Protein AF-T0RJB5-F1 (afdb_monomer)

Secondary structure (DSSP, 8-state):
-----SS-----HHHHHHHHTTTT-HHHHHHS-HHHHS-TTB-TTS-BTTGGG--HHHHS--BSS-GGGG--TTS------B---HHHHHHHHHHHHH-S----HHHHHHHHHHH--PPPPSS---HHHHHHHHHHHHHHHHHHHT--

Radius of gyration: 17.59 Å; Cα contacts (8 Å, |Δi|>4): 91; chains: 1; bounding box: 44×32×45 Å

pLDDT: mean 79.73, std 17.73, range [33.94, 95.56]

Sequence (148 aa):
MASIIIEGHDIDLKRLYIQSEAQNDDVKWFKTPYDIRRCVFLNNKNECSIYENRPAVCRTNMVMSDPSDCATMDGKQRPIRLINTDKANMAIMAGYTVARTGGTLPYLLWKTLHRFKGPRSPQGESAMGEVRHRLKQAQNTVSKIFSM

Structure (mmCIF, N/CA/C/O backbone):
data_AF-T0RJB5-F1
#
_entry.id   AF-T0RJB5-F1
#
loop_
_atom_site.group_PDB
_atom_site.id
_atom_site.type_symbol
_atom_site.label_atom_id
_atom_site.label_alt_id
_atom_site.label_comp_id
_atom_site.label_asym_id
_atom_site.label_entity_id
_atom_site.label_seq_id
_atom_site.pdbx_PDB_ins_code
_atom_site.Cartn_x
_atom_site.Cartn_y
_atom_site.Cartn_z
_atom_site.occupancy
_atom_site.B_iso_or_equiv
_atom_site.auth_seq_id
_atom_site.auth_comp_id
_atom_site.auth_asym_id
_atom_site.auth_atom_id
_atom_site.pdbx_PDB_model_num
ATOM 1 N N . MET A 1 1 ? -27.719 2.380 4.138 1.00 33.94 1 MET A N 1
ATOM 2 C CA . MET A 1 1 ? -27.321 1.005 3.773 1.00 33.94 1 MET A CA 1
ATOM 3 C C . MET A 1 1 ? -26.330 0.516 4.816 1.00 33.94 1 MET A C 1
ATOM 5 O O . MET A 1 1 ? -25.198 0.980 4.823 1.00 33.94 1 MET A O 1
ATOM 9 N N . ALA A 1 2 ? -26.783 -0.304 5.765 1.00 36.25 2 ALA A N 1
ATOM 10 C CA . ALA A 1 2 ? -25.913 -0.928 6.757 1.00 36.25 2 ALA A CA 1
ATOM 11 C C . ALA A 1 2 ? -25.394 -2.241 6.160 1.00 36.25 2 ALA A C 1
ATOM 13 O O . ALA A 1 2 ? -26.171 -3.170 5.971 1.00 36.25 2 ALA A O 1
ATOM 14 N N . SER A 1 3 ? -24.112 -2.297 5.799 1.00 51.12 3 SER A N 1
ATOM 15 C CA . SER A 1 3 ? -23.459 -3.559 5.455 1.00 51.12 3 SER A CA 1
ATOM 16 C C . SER A 1 3 ? -23.045 -4.249 6.751 1.00 51.12 3 SER A C 1
ATOM 18 O O . SER A 1 3 ? -22.267 -3.692 7.528 1.00 51.12 3 SER A O 1
ATOM 20 N N . ILE A 1 4 ? -23.583 -5.440 6.998 1.00 50.00 4 ILE A N 1
ATOM 21 C CA . ILE A 1 4 ? -23.127 -6.316 8.077 1.00 50.00 4 ILE A CA 1
ATOM 22 C C . ILE A 1 4 ? -21.757 -6.853 7.648 1.00 50.00 4 ILE A C 1
ATOM 24 O O . ILE A 1 4 ? -21.643 -7.487 6.602 1.00 50.00 4 ILE A O 1
ATOM 28 N N . ILE A 1 5 ? -20.711 -6.547 8.417 1.00 60.69 5 ILE A N 1
ATOM 29 C CA . ILE A 1 5 ? -19.393 -7.170 8.257 1.00 60.69 5 ILE A CA 1
ATOM 30 C C . ILE A 1 5 ? -19.467 -8.497 9.010 1.00 60.69 5 ILE A C 1
ATOM 32 O O . ILE A 1 5 ? -19.567 -8.493 10.233 1.00 60.69 5 ILE A O 1
ATOM 36 N N . ILE A 1 6 ? -19.496 -9.606 8.273 1.00 58.78 6 ILE A N 1
ATOM 37 C CA . ILE A 1 6 ? -19.656 -10.956 8.836 1.00 58.78 6 ILE A CA 1
ATOM 38 C C . ILE A 1 6 ? -18.287 -11.528 9.245 1.00 58.78 6 ILE A C 1
ATOM 40 O O . ILE A 1 6 ? -18.172 -12.137 10.302 1.00 58.78 6 ILE A O 1
ATOM 44 N N . GLU A 1 7 ? -17.235 -11.239 8.469 1.00 70.19 7 GLU A N 1
ATOM 45 C CA . GLU A 1 7 ? -15.850 -11.654 8.731 1.00 70.19 7 GLU A CA 1
ATOM 46 C C . GLU A 1 7 ? -14.897 -10.481 8.445 1.00 70.19 7 GLU A C 1
ATOM 48 O O . GLU A 1 7 ? -14.581 -10.163 7.298 1.00 70.19 7 GLU A O 1
ATOM 53 N N . GLY A 1 8 ? -14.497 -9.766 9.499 1.00 77.38 8 GLY A N 1
ATOM 54 C CA . GLY A 1 8 ? -13.534 -8.667 9.406 1.00 77.38 8 GLY A CA 1
ATOM 55 C C . GLY A 1 8 ? -12.087 -9.164 9.369 1.00 77.38 8 GLY A C 1
ATOM 56 O O . GLY A 1 8 ? -11.791 -10.274 9.799 1.00 77.38 8 GLY A O 1
ATOM 57 N N . HIS A 1 9 ? -11.171 -8.324 8.883 1.00 87.25 9 HIS A N 1
ATOM 58 C CA . HIS A 1 9 ? -9.734 -8.571 8.989 1.00 87.25 9 HIS A CA 1
ATOM 59 C C . HIS A 1 9 ? -9.110 -7.608 9.999 1.00 87.25 9 HIS A C 1
ATOM 61 O O . HIS A 1 9 ? -9.198 -6.389 9.820 1.00 87.25 9 HIS A O 1
ATOM 67 N N . ASP A 1 10 ? -8.469 -8.150 11.032 1.00 88.56 10 ASP A N 1
ATOM 68 C CA . ASP A 1 10 ? -7.826 -7.344 12.064 1.00 88.56 10 ASP A CA 1
ATOM 69 C C . ASP A 1 10 ? -6.596 -6.619 11.523 1.00 88.56 10 ASP A C 1
ATOM 71 O O . ASP A 1 10 ? -5.737 -7.191 10.851 1.00 88.56 10 ASP A O 1
ATOM 75 N N . ILE A 1 11 ? -6.498 -5.332 11.851 1.00 91.44 11 ILE A N 1
ATOM 76 C CA . ILE A 1 11 ? -5.358 -4.489 11.501 1.00 91.44 11 ILE A CA 1
ATOM 77 C C . ILE A 1 11 ? -4.921 -3.653 12.697 1.00 91.44 11 ILE A C 1
ATOM 79 O O . ILE A 1 11 ? -5.724 -3.258 13.543 1.00 91.44 11 ILE A O 1
ATOM 83 N N . ASP A 1 12 ? -3.638 -3.305 12.726 1.00 93.56 12 ASP A N 1
ATOM 84 C CA . ASP A 1 12 ? -3.113 -2.346 13.695 1.00 93.56 12 ASP A CA 1
ATOM 85 C C . ASP A 1 12 ? -3.581 -0.923 13.344 1.00 93.56 12 ASP A C 1
ATOM 87 O O . ASP A 1 12 ? -3.008 -0.243 12.485 1.00 93.56 12 ASP A O 1
ATOM 91 N N . LEU A 1 13 ? -4.635 -0.468 14.028 1.00 91.44 13 LEU A N 1
ATOM 92 C CA . LEU A 1 13 ? -5.220 0.862 13.848 1.00 91.44 13 LEU A CA 1
ATOM 93 C C . LEU A 1 13 ? -4.287 1.999 14.280 1.00 91.44 13 LEU A C 1
ATOM 95 O O . LEU A 1 13 ? -4.368 3.091 13.717 1.00 91.44 13 LEU A O 1
ATOM 99 N N . LYS A 1 14 ? -3.395 1.771 15.253 1.00 93.06 14 LYS A N 1
ATOM 100 C CA . LYS A 1 14 ? -2.430 2.789 15.688 1.00 93.06 14 LYS A CA 1
ATOM 101 C C . LYS A 1 14 ? -1.380 2.997 14.603 1.00 93.06 14 LYS A C 1
ATOM 103 O O . LYS A 1 14 ? -1.080 4.136 14.249 1.00 93.06 14 LYS A O 1
ATOM 108 N N . ARG A 1 15 ? -0.867 1.905 14.037 1.00 95.06 15 ARG A N 1
ATOM 109 C CA . ARG A 1 15 ? 0.046 1.952 12.894 1.00 95.06 15 ARG A CA 1
ATOM 110 C C . ARG A 1 15 ? -0.629 2.568 11.670 1.00 95.06 15 ARG A C 1
ATOM 112 O O . ARG A 1 15 ? -0.038 3.445 11.047 1.00 95.06 15 ARG A O 1
ATOM 119 N N . LEU A 1 16 ? -1.874 2.185 11.369 1.00 95.50 16 LEU A N 1
ATOM 120 C CA . LEU A 1 16 ? -2.645 2.782 10.274 1.00 95.50 16 LEU A CA 1
ATOM 121 C C . LEU A 1 16 ? -2.785 4.300 10.431 1.00 95.50 16 LEU A C 1
ATOM 123 O O . LEU A 1 16 ? -2.616 5.029 9.457 1.00 95.50 16 LEU A O 1
ATOM 127 N N . TYR A 1 17 ? -3.071 4.777 11.645 1.00 94.38 17 TYR A N 1
ATOM 128 C CA . TYR A 1 17 ? -3.158 6.207 11.922 1.00 94.38 17 TYR A CA 1
ATOM 129 C C . TYR A 1 17 ? -1.849 6.923 11.577 1.00 94.38 17 TYR A C 1
ATOM 131 O O . TYR A 1 17 ? -1.860 7.854 10.776 1.00 94.38 17 TYR A O 1
ATOM 139 N N . ILE A 1 18 ? -0.719 6.439 12.100 1.00 94.56 18 ILE A N 1
ATOM 140 C CA . ILE A 1 18 ? 0.599 7.038 11.839 1.00 94.56 18 ILE A CA 1
ATOM 141 C C . ILE A 1 18 ? 0.903 7.047 10.335 1.00 94.56 18 ILE A C 1
ATOM 143 O O . ILE A 1 18 ? 1.329 8.064 9.794 1.00 94.56 18 ILE A O 1
ATOM 147 N N . GLN A 1 19 ? 0.621 5.943 9.641 1.00 95.56 19 GLN A N 1
ATOM 148 C CA . GLN A 1 19 ? 0.780 5.848 8.190 1.00 95.56 19 GLN A CA 1
ATOM 149 C C . GLN A 1 19 ? -0.094 6.855 7.430 1.00 95.56 19 GLN A C 1
ATOM 151 O O . GLN A 1 19 ? 0.341 7.418 6.429 1.00 95.56 19 GLN A O 1
ATOM 156 N N . SER A 1 20 ? -1.324 7.095 7.891 1.00 95.00 20 SER A N 1
ATOM 157 C CA . SER A 1 20 ? -2.262 8.016 7.239 1.00 95.00 20 SER A CA 1
ATOM 158 C C . SER A 1 20 ? -1.806 9.478 7.287 1.00 95.00 20 SER A C 1
ATOM 160 O O . SER A 1 20 ? -2.112 10.241 6.369 1.00 95.00 20 SER A O 1
ATOM 162 N N . GLU A 1 21 ? -1.017 9.855 8.299 1.00 94.75 21 GLU A N 1
ATOM 163 C CA . GLU A 1 21 ? -0.489 11.213 8.462 1.00 94.75 21 GLU A CA 1
ATOM 164 C C . GLU A 1 21 ? 0.516 11.589 7.366 1.00 94.75 21 GLU A C 1
ATOM 166 O O . GLU A 1 21 ? 0.717 12.777 7.104 1.00 94.75 21 GLU A O 1
ATOM 171 N N . ALA A 1 22 ? 1.141 10.607 6.706 1.00 93.31 22 ALA A N 1
ATOM 172 C CA . ALA A 1 22 ? 2.003 10.852 5.550 1.00 93.31 22 ALA A CA 1
ATOM 173 C C . ALA A 1 22 ? 1.220 11.339 4.317 1.00 93.31 22 ALA A C 1
ATOM 175 O O . ALA A 1 22 ? 1.796 11.973 3.441 1.00 93.31 22 ALA A O 1
ATOM 176 N N . GLN A 1 23 ? -0.096 11.098 4.256 1.00 90.94 23 GLN A N 1
ATOM 177 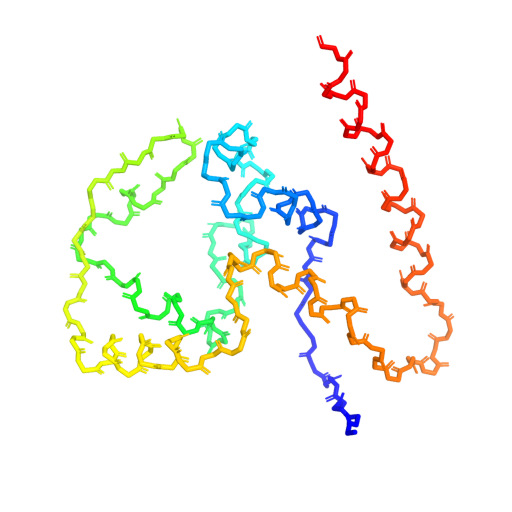C CA . GLN A 1 23 ? -0.948 11.452 3.117 1.00 90.94 23 GLN A CA 1
ATOM 178 C C . GLN A 1 23 ? -0.335 10.994 1.780 1.00 90.94 23 GLN A C 1
ATOM 180 O O . GLN A 1 23 ? -0.123 9.796 1.602 1.00 90.94 23 GLN A O 1
ATOM 185 N N . ASN A 1 24 ? -0.070 11.920 0.853 1.00 89.19 24 ASN A N 1
ATOM 186 C CA . ASN A 1 24 ? 0.543 11.661 -0.453 1.00 89.19 24 ASN A CA 1
ATOM 187 C C . ASN A 1 24 ? 2.017 12.121 -0.515 1.00 89.19 24 ASN A C 1
ATOM 189 O O . ASN A 1 24 ? 2.533 12.323 -1.608 1.00 89.19 24 ASN A O 1
ATOM 193 N N . ASP A 1 25 ? 2.669 12.327 0.633 1.00 91.94 25 ASP A N 1
ATOM 194 C CA . ASP A 1 25 ? 4.059 12.786 0.739 1.00 91.94 25 ASP A CA 1
ATOM 195 C C . ASP A 1 25 ? 4.996 11.582 0.944 1.00 91.94 25 ASP A C 1
ATOM 197 O O . ASP A 1 25 ? 5.011 10.936 1.999 1.00 91.94 25 ASP A O 1
ATOM 201 N N . ASP A 1 26 ? 5.766 11.260 -0.092 1.00 89.25 26 ASP A N 1
ATOM 202 C CA . ASP A 1 26 ? 6.715 10.151 -0.104 1.00 89.25 26 ASP A CA 1
ATOM 203 C C . ASP A 1 26 ? 7.937 10.426 0.783 1.00 89.25 26 ASP A C 1
ATOM 205 O O . ASP A 1 26 ? 8.400 9.527 1.487 1.00 89.25 26 ASP A O 1
ATOM 209 N N . VAL A 1 27 ? 8.417 11.668 0.848 1.00 91.12 27 VAL A N 1
ATOM 210 C CA . VAL A 1 27 ? 9.510 12.063 1.748 1.00 91.12 27 VAL A CA 1
ATOM 211 C C . VAL A 1 27 ? 9.108 11.827 3.205 1.00 91.12 27 VAL A C 1
ATOM 213 O O . VAL A 1 27 ? 9.867 11.236 3.979 1.00 91.12 27 VAL A O 1
ATOM 216 N N . LYS A 1 28 ? 7.895 12.233 3.594 1.00 91.62 28 LYS A N 1
ATOM 217 C CA . LYS A 1 28 ? 7.343 11.971 4.932 1.00 91.62 28 LYS A CA 1
ATOM 218 C C . LYS A 1 28 ? 7.143 10.475 5.176 1.00 91.62 28 LYS A C 1
ATOM 220 O O . LYS A 1 28 ? 7.415 9.994 6.279 1.00 91.62 28 LYS A O 1
ATOM 225 N N . TRP A 1 29 ? 6.729 9.727 4.154 1.00 91.00 29 TRP A N 1
ATOM 226 C CA . TRP A 1 29 ? 6.600 8.274 4.229 1.00 91.00 29 TRP A CA 1
ATOM 227 C C . TRP A 1 29 ? 7.940 7.588 4.518 1.00 91.00 29 TRP A C 1
ATOM 229 O O . TRP A 1 29 ? 8.031 6.817 5.470 1.00 91.00 29 TRP A O 1
ATOM 239 N N . PHE A 1 30 ? 8.998 7.892 3.762 1.00 90.00 30 PHE A N 1
ATOM 240 C CA . PHE A 1 30 ? 10.308 7.244 3.919 1.00 90.00 30 PHE A CA 1
ATOM 241 C C . PHE A 1 30 ? 11.074 7.677 5.177 1.00 90.00 30 PHE A C 1
ATOM 243 O O . PHE A 1 30 ? 11.917 6.916 5.649 1.00 90.00 30 PHE A O 1
ATOM 250 N N . LYS A 1 31 ? 10.736 8.825 5.784 1.00 91.81 31 LYS A N 1
ATOM 251 C CA . LYS A 1 31 ? 11.209 9.203 7.133 1.00 91.81 31 LYS A CA 1
ATOM 252 C C . LYS A 1 31 ? 10.653 8.304 8.243 1.00 91.81 31 LYS A C 1
ATOM 254 O O . LYS A 1 31 ? 11.225 8.249 9.327 1.00 91.81 31 LYS A O 1
ATOM 259 N N . THR A 1 32 ? 9.541 7.613 7.998 1.00 91.25 32 THR A N 1
ATOM 260 C CA . THR A 1 32 ? 8.930 6.720 8.987 1.00 91.25 32 THR A CA 1
ATOM 261 C C . THR A 1 32 ? 9.700 5.388 9.053 1.00 91.25 32 THR A C 1
ATOM 263 O O . THR A 1 32 ? 9.956 4.784 8.004 1.00 91.25 32 THR A O 1
ATOM 266 N N . PRO A 1 33 ? 10.049 4.886 10.256 1.00 92.69 33 PRO A N 1
ATOM 267 C CA . PRO A 1 33 ? 10.685 3.578 10.427 1.00 92.69 33 PRO A CA 1
ATOM 268 C C . PRO A 1 33 ? 9.920 2.443 9.730 1.00 92.69 33 PRO A C 1
ATOM 270 O O . PRO A 1 33 ? 8.688 2.460 9.675 1.00 92.69 33 PRO A O 1
ATOM 273 N N . TYR A 1 34 ? 10.635 1.462 9.161 1.00 92.81 34 TYR A N 1
ATOM 274 C CA . TYR A 1 34 ? 10.022 0.408 8.337 1.00 92.81 34 TYR A CA 1
ATOM 275 C C . TYR A 1 34 ? 8.956 -0.406 9.081 1.00 92.81 34 TYR A C 1
ATOM 277 O O . TYR A 1 34 ? 7.897 -0.682 8.527 1.00 92.81 34 TYR A O 1
ATOM 285 N N . ASP A 1 35 ? 9.204 -0.766 10.335 1.00 92.31 35 ASP A N 1
ATOM 286 C CA . ASP A 1 35 ? 8.257 -1.460 11.214 1.00 92.31 35 ASP A CA 1
ATOM 287 C C . ASP A 1 35 ? 6.911 -0.725 11.345 1.00 92.31 35 ASP A C 1
ATOM 289 O O . ASP A 1 35 ? 5.855 -1.366 11.435 1.00 92.31 35 ASP A O 1
ATOM 293 N N . ILE A 1 36 ? 6.945 0.607 11.259 1.00 94.56 36 ILE A N 1
ATOM 294 C CA . ILE A 1 36 ? 5.768 1.471 11.262 1.00 94.56 36 ILE A CA 1
ATOM 295 C C . ILE A 1 36 ? 5.190 1.662 9.858 1.00 94.56 36 ILE A C 1
ATOM 297 O O . ILE A 1 36 ? 3.976 1.562 9.711 1.00 94.56 36 ILE A O 1
ATOM 301 N N . ARG A 1 37 ? 5.990 1.910 8.811 1.00 93.50 37 ARG A N 1
ATOM 302 C CA . ARG A 1 37 ? 5.464 2.159 7.446 1.00 93.50 37 ARG A CA 1
ATOM 303 C C . ARG A 1 37 ? 5.148 0.900 6.635 1.00 93.50 37 ARG A C 1
ATOM 305 O O . ARG A 1 37 ? 4.493 0.993 5.601 1.00 93.50 37 ARG A O 1
ATOM 312 N N . ARG A 1 38 ? 5.577 -0.290 7.065 1.00 93.06 38 ARG A N 1
ATOM 313 C CA . ARG A 1 38 ? 5.196 -1.560 6.423 1.00 93.06 38 ARG A CA 1
ATOM 314 C C . ARG A 1 38 ? 3.671 -1.681 6.374 1.00 93.06 38 ARG A C 1
ATOM 316 O O . ARG A 1 38 ? 2.991 -1.339 7.339 1.00 93.06 38 ARG A O 1
ATOM 323 N N . CYS A 1 39 ? 3.125 -2.160 5.257 1.00 92.38 39 CYS A N 1
ATOM 324 C CA . CYS A 1 39 ? 1.676 -2.194 5.042 1.00 92.38 39 CYS A CA 1
ATOM 325 C C . CYS A 1 39 ? 0.938 -2.872 6.216 1.00 92.38 39 CYS A C 1
ATOM 327 O O . CYS A 1 39 ? 1.368 -3.910 6.723 1.00 92.38 39 CYS A O 1
ATOM 329 N N . VAL A 1 40 ? -0.183 -2.280 6.649 1.00 94.75 40 VAL A N 1
ATOM 330 C CA . VAL A 1 40 ? -0.973 -2.761 7.800 1.00 94.75 40 VAL A CA 1
ATOM 331 C C . VAL A 1 40 ? -1.521 -4.177 7.637 1.00 94.75 40 VAL A C 1
ATOM 333 O O . VAL A 1 40 ? -1.818 -4.811 8.643 1.00 94.75 40 VAL A O 1
ATOM 336 N N . PHE A 1 41 ? -1.589 -4.670 6.399 1.00 94.69 41 PHE A N 1
ATOM 337 C CA . PHE A 1 41 ? -2.022 -6.018 6.035 1.00 94.69 41 PHE A CA 1
ATOM 338 C C . PHE A 1 41 ? -0.867 -7.021 5.882 1.00 94.69 41 PHE A C 1
ATOM 340 O O . PHE A 1 41 ? -1.043 -8.074 5.274 1.00 94.69 41 PHE A O 1
ATOM 347 N N . LEU A 1 42 ? 0.347 -6.690 6.332 1.00 92.56 42 LEU A N 1
ATOM 348 C CA . LEU 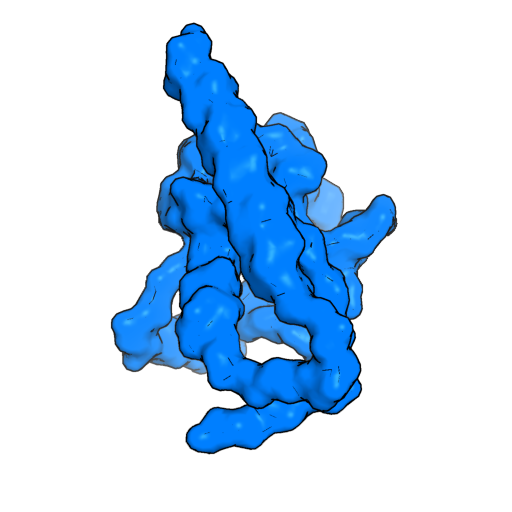A 1 42 ? 1.445 -7.654 6.350 1.00 92.56 42 LEU A CA 1
ATOM 349 C C . LEU A 1 42 ? 1.453 -8.431 7.665 1.00 92.56 42 LEU A C 1
ATOM 351 O O . LEU A 1 42 ? 1.510 -7.837 8.745 1.00 92.56 42 LEU A O 1
ATOM 355 N N . ASN A 1 43 ? 1.469 -9.759 7.559 1.00 91.94 43 ASN A N 1
ATOM 356 C CA . ASN A 1 43 ? 1.639 -10.663 8.695 1.00 91.94 43 ASN A CA 1
ATOM 357 C C . ASN A 1 43 ? 3.094 -10.643 9.216 1.00 91.94 43 ASN A C 1
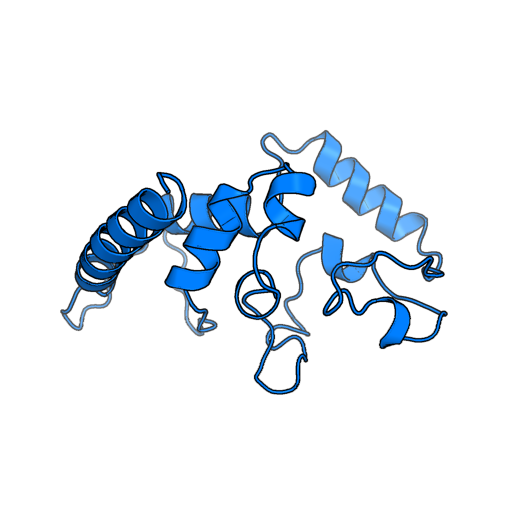ATOM 359 O O . ASN A 1 43 ? 3.953 -9.927 8.698 1.00 91.94 43 ASN A O 1
ATOM 363 N N . ASN A 1 44 ? 3.414 -11.446 10.230 1.00 90.75 44 ASN A N 1
ATOM 364 C CA . ASN A 1 44 ? 4.763 -11.479 10.819 1.00 90.75 44 ASN A CA 1
ATOM 365 C C . ASN A 1 44 ? 5.852 -12.019 9.874 1.00 90.75 44 ASN A C 1
ATOM 367 O O . ASN A 1 44 ? 7.031 -11.782 10.114 1.00 90.75 44 ASN A O 1
ATOM 371 N N . LYS A 1 45 ? 5.468 -12.690 8.783 1.00 90.88 45 LYS A N 1
ATOM 372 C CA . LYS A 1 45 ? 6.365 -13.184 7.728 1.00 90.88 45 LYS A CA 1
ATOM 373 C C . LYS A 1 45 ? 6.527 -12.201 6.560 1.00 90.88 45 LYS A C 1
ATOM 375 O O . LYS A 1 45 ? 7.166 -12.534 5.573 1.00 90.88 45 LYS A O 1
ATOM 380 N N . ASN A 1 46 ? 5.974 -10.987 6.668 1.00 87.81 46 ASN A N 1
ATOM 381 C CA . ASN A 1 46 ? 5.901 -9.999 5.581 1.00 87.81 46 ASN A CA 1
ATOM 382 C C . ASN A 1 46 ? 5.073 -10.453 4.365 1.00 87.81 46 ASN A C 1
ATOM 384 O O . ASN A 1 46 ? 5.255 -9.939 3.264 1.00 87.81 46 ASN A O 1
ATOM 388 N N . GLU A 1 47 ? 4.112 -11.351 4.568 1.00 89.62 47 GLU A N 1
ATOM 389 C CA . GLU A 1 47 ? 3.160 -11.769 3.539 1.00 89.62 47 GLU A CA 1
ATOM 390 C C . GLU A 1 47 ? 1.850 -10.984 3.690 1.00 89.62 47 GLU A C 1
ATOM 392 O O . GLU A 1 47 ? 1.441 -10.625 4.797 1.00 89.62 47 GLU A O 1
ATOM 397 N N . CYS A 1 48 ? 1.166 -10.719 2.576 1.00 90.88 48 CYS A N 1
ATOM 398 C CA . CYS A 1 48 ? -0.129 -10.040 2.590 1.00 90.88 48 CYS A CA 1
ATOM 399 C C . CYS A 1 48 ? -1.222 -10.977 3.125 1.00 90.88 48 CYS A C 1
ATOM 401 O O . CYS A 1 48 ? -1.600 -11.928 2.444 1.00 90.88 48 CYS A O 1
ATOM 403 N N . SER A 1 49 ? -1.764 -10.676 4.304 1.00 93.81 49 SER A N 1
ATOM 404 C CA . SER A 1 49 ? -2.800 -11.469 4.979 1.00 93.81 49 SER A CA 1
ATOM 405 C C . SER A 1 49 ? -4.183 -11.376 4.326 1.00 93.81 49 SER A C 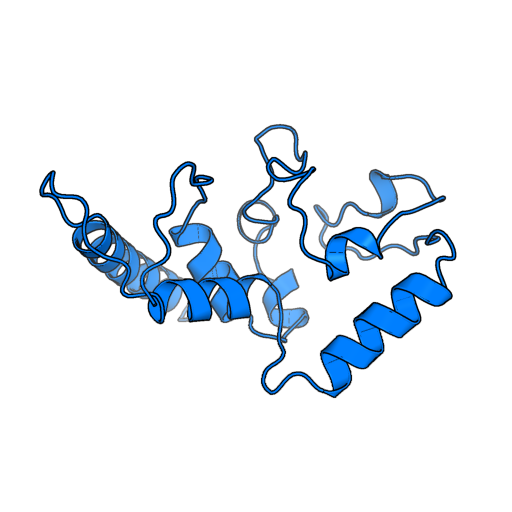1
ATOM 407 O O . SER A 1 49 ? -5.045 -12.203 4.599 1.00 93.81 49 SER A O 1
ATOM 409 N N . ILE A 1 50 ? -4.393 -10.394 3.444 1.00 92.56 50 ILE A N 1
ATOM 410 C CA . ILE A 1 50 ? -5.624 -10.220 2.658 1.00 92.56 50 ILE A CA 1
ATOM 411 C C . ILE A 1 50 ? -5.412 -10.573 1.182 1.00 92.56 50 ILE A C 1
ATOM 413 O O . ILE A 1 50 ? -5.990 -9.919 0.319 1.00 92.56 50 ILE A O 1
ATOM 417 N N . TYR A 1 51 ? -4.558 -11.557 0.869 1.00 89.94 51 TYR A N 1
ATOM 418 C CA . TYR A 1 51 ? -4.134 -11.870 -0.506 1.00 89.94 51 TYR A CA 1
ATOM 419 C C . TYR A 1 51 ? -5.304 -11.922 -1.502 1.00 89.94 51 TYR A C 1
ATOM 421 O O . TYR A 1 51 ? -5.312 -11.196 -2.499 1.00 89.94 51 TYR A O 1
ATOM 429 N N . GLU A 1 52 ? -6.333 -12.704 -1.179 1.00 89.56 52 GLU A N 1
ATOM 430 C CA . GLU A 1 52 ? -7.517 -12.881 -2.027 1.00 89.56 52 GLU A CA 1
ATOM 431 C C . GLU A 1 52 ? -8.379 -11.616 -2.146 1.00 89.56 52 GLU A C 1
ATOM 433 O O . GLU A 1 52 ? -9.072 -11.420 -3.143 1.00 89.56 52 GLU A O 1
ATOM 438 N N . ASN A 1 53 ? -8.270 -10.702 -1.179 1.00 89.62 53 ASN A N 1
ATOM 439 C CA . ASN A 1 53 ? -9.038 -9.459 -1.065 1.00 89.62 53 ASN A CA 1
ATOM 440 C C . ASN A 1 53 ? -8.189 -8.200 -1.313 1.00 89.62 53 ASN A C 1
ATOM 442 O O . ASN A 1 53 ? -8.569 -7.094 -0.928 1.00 89.62 53 ASN A O 1
ATOM 446 N N . ARG A 1 54 ? -7.026 -8.341 -1.963 1.00 89.50 54 ARG A N 1
ATOM 447 C CA . ARG A 1 54 ? -6.110 -7.222 -2.221 1.00 89.50 54 ARG A CA 1
ATOM 448 C C . ARG A 1 54 ? -6.791 -6.074 -2.980 1.00 89.50 54 ARG A C 1
ATOM 450 O O . ARG A 1 54 ? -7.503 -6.346 -3.958 1.00 89.50 54 ARG A O 1
ATOM 457 N N . PRO A 1 55 ? -6.502 -4.806 -2.612 1.00 87.44 55 PRO A N 1
ATOM 458 C CA . PRO A 1 55 ? -6.949 -3.635 -3.363 1.00 87.44 55 PRO A CA 1
ATOM 459 C C . P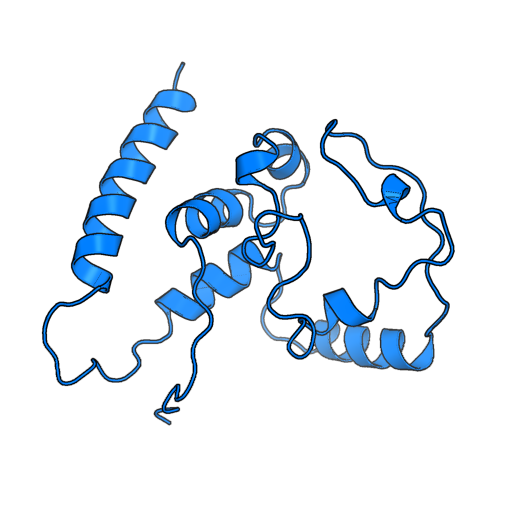RO A 1 55 ? -6.545 -3.700 -4.839 1.00 87.44 55 PRO A C 1
ATOM 461 O O . PRO A 1 55 ? -5.491 -4.244 -5.168 1.00 87.44 55 PRO A O 1
ATOM 464 N N . ALA A 1 56 ? -7.344 -3.094 -5.724 1.00 86.44 56 ALA A N 1
ATOM 465 C CA . ALA A 1 56 ? -7.116 -3.124 -7.174 1.00 86.44 56 ALA A CA 1
ATOM 466 C C . ALA A 1 56 ? -5.691 -2.685 -7.573 1.00 86.44 56 ALA A C 1
ATOM 468 O O . ALA A 1 56 ? -5.028 -3.399 -8.318 1.00 86.44 56 ALA A O 1
ATOM 469 N N . VAL A 1 57 ? -5.171 -1.596 -6.989 1.00 82.31 57 VAL A N 1
ATOM 470 C CA . VAL A 1 57 ? -3.785 -1.128 -7.213 1.00 82.31 57 VAL A CA 1
ATOM 471 C C . VAL A 1 57 ? -2.718 -2.150 -6.809 1.00 82.31 57 VAL A C 1
ATOM 473 O O . VAL A 1 57 ? -1.628 -2.176 -7.364 1.00 82.31 57 VAL A O 1
ATOM 476 N N . CYS A 1 58 ? -2.992 -3.026 -5.845 1.00 86.38 58 CYS A N 1
ATOM 477 C CA . CYS A 1 58 ? -2.045 -4.077 -5.476 1.00 86.38 58 CYS A CA 1
ATOM 478 C C . CYS A 1 58 ? -2.053 -5.225 -6.495 1.00 86.38 58 CYS A C 1
ATOM 480 O O . CYS A 1 58 ? -1.059 -5.934 -6.608 1.00 86.38 58 CYS A O 1
ATOM 482 N N . ARG A 1 59 ? -3.144 -5.407 -7.252 1.00 86.25 59 ARG A N 1
ATOM 483 C CA . ARG A 1 59 ? -3.253 -6.450 -8.287 1.00 86.25 59 ARG A CA 1
ATOM 484 C C . ARG A 1 59 ? -2.525 -6.083 -9.580 1.00 86.25 59 ARG A C 1
ATOM 486 O O . ARG A 1 59 ? -2.164 -6.984 -10.325 1.00 86.25 59 ARG A O 1
ATOM 493 N N . THR A 1 60 ? -2.265 -4.798 -9.816 1.00 85.38 60 THR A N 1
ATOM 494 C CA . THR A 1 60 ? -1.475 -4.313 -10.965 1.00 85.38 60 THR A CA 1
ATOM 495 C C . THR A 1 60 ? 0.034 -4.353 -10.720 1.00 85.38 60 THR A C 1
ATOM 497 O O . THR A 1 60 ? 0.812 -4.172 -11.648 1.00 85.38 60 THR A O 1
ATOM 500 N N . ASN A 1 61 ? 0.466 -4.596 -9.478 1.00 82.00 61 ASN A N 1
ATOM 501 C CA . ASN A 1 61 ? 1.872 -4.584 -9.071 1.00 82.00 61 ASN A CA 1
ATOM 502 C C . ASN A 1 61 ? 2.468 -6.002 -8.984 1.00 82.00 61 ASN A C 1
ATOM 504 O O . ASN A 1 61 ? 3.044 -6.383 -7.967 1.00 82.00 61 ASN A O 1
ATOM 508 N N . MET A 1 62 ? 2.303 -6.809 -10.036 1.00 85.62 62 MET A N 1
ATOM 509 C CA . MET A 1 62 ? 2.983 -8.107 -10.149 1.00 85.62 62 MET A CA 1
ATOM 510 C C . MET A 1 62 ? 4.352 -7.921 -10.804 1.00 85.62 62 MET A C 1
ATOM 512 O O . MET A 1 62 ? 4.436 -7.242 -11.823 1.00 85.62 62 MET A O 1
ATOM 516 N N . VAL A 1 63 ? 5.409 -8.524 -10.252 1.00 88.94 63 VAL A N 1
ATOM 517 C CA . VAL A 1 63 ? 6.790 -8.376 -10.744 1.00 88.94 63 VAL A CA 1
ATOM 518 C C . VAL A 1 63 ? 7.326 -9.642 -11.412 1.00 88.94 63 VAL A C 1
ATOM 520 O O . VAL A 1 63 ? 6.986 -10.752 -11.019 1.00 88.94 63 VAL A O 1
ATOM 523 N N . MET A 1 64 ? 8.181 -9.444 -12.415 1.00 92.75 64 MET A N 1
ATOM 524 C CA . MET A 1 64 ? 9.025 -10.449 -13.076 1.00 92.75 64 MET A CA 1
ATOM 525 C C . MET A 1 64 ? 10.490 -10.374 -12.613 1.00 92.75 64 MET A C 1
ATOM 527 O O . MET A 1 64 ? 11.275 -11.259 -12.941 1.00 92.75 64 MET A O 1
ATOM 531 N N . SER A 1 65 ? 10.883 -9.287 -11.939 1.00 92.88 65 SER A N 1
ATOM 532 C CA . SER A 1 65 ? 12.200 -9.135 -11.307 1.00 92.88 65 SER A CA 1
ATOM 533 C C . SER A 1 65 ? 12.287 -9.941 -10.007 1.00 92.88 65 SER A C 1
ATOM 535 O O . SER A 1 65 ? 11.289 -10.511 -9.561 1.00 92.88 65 SER A O 1
ATOM 537 N N . ASP A 1 66 ? 13.469 -9.968 -9.387 1.00 91.62 66 ASP A N 1
ATOM 538 C CA . ASP A 1 66 ? 13.643 -10.588 -8.075 1.00 91.62 66 ASP A CA 1
ATOM 539 C C . ASP A 1 66 ? 12.688 -9.926 -7.053 1.00 91.62 66 ASP A C 1
ATOM 541 O O . ASP A 1 66 ? 12.685 -8.697 -6.923 1.00 91.62 66 ASP A O 1
ATOM 54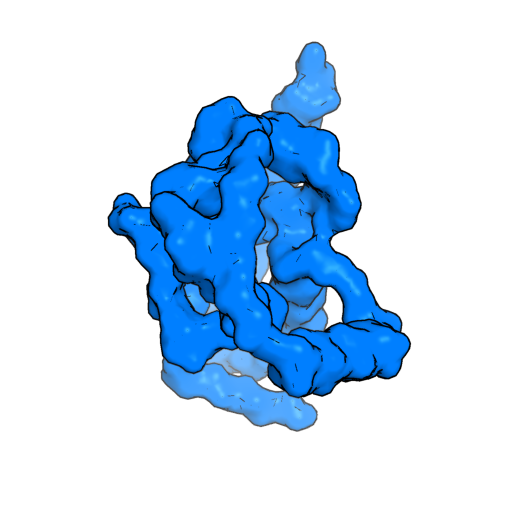5 N N . PRO A 1 67 ? 11.847 -10.690 -6.328 1.00 86.25 67 PRO A N 1
ATOM 546 C CA . PRO A 1 67 ? 10.921 -10.129 -5.343 1.00 86.25 67 PRO A CA 1
ATOM 547 C C . PRO A 1 67 ? 11.603 -9.328 -4.227 1.00 86.25 67 PRO A C 1
ATOM 549 O O . PRO A 1 67 ? 10.974 -8.451 -3.629 1.00 86.25 67 PRO A O 1
ATOM 552 N N . SER A 1 68 ? 12.878 -9.606 -3.937 1.00 88.00 68 SER A N 1
ATOM 553 C CA . SER A 1 68 ? 13.660 -8.848 -2.958 1.00 88.00 68 SER A CA 1
ATOM 554 C C . SER A 1 68 ? 13.874 -7.388 -3.374 1.00 88.00 68 SER A C 1
ATOM 556 O O . SER A 1 68 ? 14.000 -6.531 -2.498 1.00 88.00 68 SER A O 1
ATOM 558 N N . ASP A 1 69 ? 13.782 -7.062 -4.668 1.00 90.75 69 ASP A N 1
ATOM 559 C CA . ASP A 1 69 ? 13.865 -5.681 -5.153 1.00 90.75 69 ASP A CA 1
ATOM 560 C C . ASP A 1 69 ? 12.647 -4.835 -4.744 1.00 90.75 69 ASP A C 1
ATOM 562 O O . ASP A 1 69 ? 12.741 -3.613 -4.626 1.00 90.75 69 ASP A O 1
ATOM 566 N N . CYS A 1 70 ? 11.502 -5.463 -4.449 1.00 85.50 70 CYS A N 1
ATOM 567 C CA . CYS A 1 70 ? 10.334 -4.769 -3.900 1.00 85.50 70 CYS A CA 1
ATOM 568 C C . CYS A 1 70 ? 10.517 -4.366 -2.428 1.00 85.50 70 CYS A C 1
ATOM 570 O O . CYS A 1 70 ? 9.737 -3.563 -1.902 1.00 85.50 70 CYS A O 1
ATOM 572 N N . ALA A 1 71 ? 11.503 -4.939 -1.731 1.00 87.06 71 ALA A N 1
ATOM 573 C CA . ALA A 1 71 ? 11.749 -4.614 -0.340 1.00 87.06 71 ALA A CA 1
ATOM 574 C C . ALA A 1 71 ? 12.313 -3.196 -0.225 1.00 87.06 71 ALA A C 1
ATOM 576 O O . ALA A 1 71 ? 13.297 -2.830 -0.861 1.00 87.06 71 ALA A O 1
ATOM 577 N N . THR A 1 72 ? 11.707 -2.406 0.657 1.00 87.81 72 THR A N 1
ATOM 578 C CA . THR A 1 72 ? 12.169 -1.046 0.967 1.00 87.81 72 THR A CA 1
ATOM 579 C C . THR A 1 72 ? 12.611 -0.927 2.417 1.00 87.81 72 THR A C 1
ATOM 581 O O . THR A 1 72 ? 12.611 0.170 2.961 1.00 87.81 72 THR A O 1
ATOM 584 N N . MET A 1 73 ? 12.939 -2.037 3.087 1.00 89.94 73 MET A N 1
ATOM 585 C CA . MET A 1 73 ? 13.318 -2.062 4.511 1.00 89.94 73 MET A CA 1
ATOM 586 C C . MET A 1 73 ? 14.488 -1.131 4.827 1.00 89.94 73 MET A C 1
ATOM 588 O O . MET A 1 73 ? 14.500 -0.476 5.862 1.00 89.94 73 MET A O 1
ATOM 592 N N . ASP A 1 74 ? 15.413 -1.012 3.884 1.00 88.81 74 ASP A N 1
ATOM 593 C CA . ASP A 1 74 ? 16.593 -0.154 3.937 1.00 88.81 74 ASP A CA 1
ATOM 594 C C . ASP A 1 74 ? 16.333 1.295 3.494 1.00 88.81 74 ASP A C 1
ATOM 596 O O . ASP A 1 74 ? 17.263 2.087 3.371 1.00 88.81 74 ASP A O 1
ATOM 600 N N . GLY A 1 75 ? 15.074 1.641 3.216 1.00 84.44 75 GLY A N 1
ATOM 601 C CA . GLY A 1 75 ? 14.671 2.968 2.752 1.00 84.44 75 GLY A CA 1
ATOM 602 C C . GLY A 1 75 ? 15.020 3.256 1.293 1.00 84.44 75 GLY A C 1
ATOM 603 O O . GLY A 1 75 ? 14.802 4.377 0.843 1.00 84.44 75 GLY A O 1
ATOM 604 N N . LYS A 1 76 ? 15.533 2.275 0.541 1.00 85.00 76 LYS A N 1
ATOM 605 C CA . LYS A 1 76 ? 15.919 2.460 -0.860 1.00 85.00 76 LYS A CA 1
ATOM 606 C C . LYS A 1 76 ? 14.842 1.935 -1.799 1.00 85.00 76 LYS A C 1
ATOM 608 O O . LYS A 1 76 ? 14.250 0.883 -1.567 1.00 85.00 76 LYS A O 1
ATOM 613 N N . GLN A 1 77 ? 14.610 2.678 -2.875 1.00 86.50 77 GLN A N 1
ATOM 614 C CA . GLN A 1 77 ? 13.817 2.223 -4.010 1.00 86.50 77 GLN A CA 1
ATOM 615 C C . GLN A 1 77 ? 14.741 1.538 -5.016 1.00 86.50 77 GLN A C 1
ATOM 617 O O . GLN A 1 77 ? 15.859 1.998 -5.252 1.00 86.50 77 GLN A O 1
ATOM 622 N N . ARG A 1 78 ? 14.271 0.439 -5.601 1.00 89.94 78 ARG A N 1
ATOM 623 C CA . ARG A 1 78 ? 14.994 -0.327 -6.617 1.00 89.94 78 ARG A CA 1
ATOM 624 C C . ARG A 1 78 ? 14.132 -0.435 -7.871 1.00 89.94 78 ARG A C 1
ATOM 626 O O . ARG A 1 78 ? 12.903 -0.439 -7.758 1.00 89.94 78 ARG A O 1
ATOM 633 N N . PRO A 1 79 ? 14.744 -0.504 -9.062 1.00 91.44 79 PRO A N 1
ATOM 634 C CA . PRO A 1 79 ? 13.997 -0.767 -10.278 1.00 91.44 79 PRO A CA 1
ATOM 635 C C . PRO A 1 79 ? 13.403 -2.177 -10.218 1.00 91.44 79 PRO A C 1
ATOM 637 O O . PRO A 1 79 ? 14.103 -3.141 -9.932 1.00 91.44 79 PRO A O 1
ATOM 640 N N . ILE A 1 80 ? 12.113 -2.291 -10.523 1.00 91.69 80 ILE A N 1
ATOM 641 C CA . ILE A 1 80 ? 11.411 -3.570 -10.655 1.00 91.69 80 ILE A CA 1
ATOM 642 C C . ILE A 1 80 ? 10.840 -3.688 -12.062 1.00 91.69 80 ILE A C 1
ATOM 644 O O . ILE A 1 80 ? 10.481 -2.687 -12.688 1.00 91.69 80 ILE A O 1
ATOM 648 N N . ARG A 1 81 ? 10.714 -4.917 -12.562 1.00 91.12 81 ARG A N 1
ATOM 649 C CA . ARG A 1 81 ? 10.027 -5.177 -13.830 1.00 91.12 81 ARG A CA 1
ATOM 650 C C . ARG A 1 81 ? 8.626 -5.675 -13.532 1.00 91.12 81 ARG A C 1
ATOM 652 O O . ARG A 1 81 ? 8.484 -6.766 -12.995 1.00 91.12 81 ARG A O 1
ATOM 659 N N . LEU A 1 82 ? 7.606 -4.914 -13.908 1.00 88.88 82 LEU A N 1
ATOM 660 C CA . LEU A 1 82 ? 6.216 -5.339 -13.757 1.00 88.88 82 LEU A CA 1
ATOM 661 C C . LEU A 1 82 ? 5.793 -6.297 -14.882 1.00 88.88 82 LEU A C 1
ATOM 663 O O . LEU A 1 82 ? 6.279 -6.202 -16.013 1.00 88.88 82 LEU A O 1
ATOM 667 N N . ILE A 1 83 ? 4.869 -7.211 -14.578 1.00 88.69 83 ILE A N 1
ATOM 668 C CA . ILE A 1 83 ? 4.133 -7.974 -15.588 1.00 88.69 83 ILE A CA 1
ATOM 669 C C . ILE A 1 83 ? 3.295 -6.985 -16.385 1.00 88.69 83 ILE A C 1
ATOM 671 O O . ILE A 1 83 ? 2.526 -6.202 -15.819 1.00 88.69 83 ILE A O 1
ATOM 675 N N . ASN A 1 84 ? 3.413 -7.048 -17.709 1.00 87.62 84 ASN A N 1
ATOM 676 C CA . ASN A 1 84 ? 2.577 -6.221 -18.549 1.00 87.62 84 ASN A CA 1
ATOM 677 C C . ASN A 1 84 ? 1.123 -6.732 -18.523 1.00 87.62 84 ASN A C 1
ATOM 679 O O . ASN A 1 84 ? 0.830 -7.842 -18.964 1.00 87.62 84 ASN A O 1
ATOM 683 N N . THR A 1 85 ? 0.221 -5.906 -17.996 1.00 88.69 85 THR A N 1
ATOM 684 C CA . THR A 1 85 ? -1.221 -6.161 -17.902 1.00 88.69 85 THR A CA 1
ATOM 685 C C . THR A 1 85 ? -2.023 -4.975 -18.449 1.00 88.69 85 THR A C 1
ATOM 687 O O . THR A 1 85 ? -3.018 -4.561 -17.859 1.00 88.69 85 THR A O 1
ATOM 690 N N . ASP A 1 86 ? -1.602 -4.435 -19.601 1.00 88.69 86 ASP A N 1
ATOM 691 C CA . ASP A 1 86 ? -2.138 -3.221 -20.246 1.00 88.69 86 ASP A CA 1
ATOM 692 C C . ASP A 1 86 ? -3.660 -3.046 -20.130 1.00 88.69 86 ASP A C 1
ATOM 694 O O . ASP A 1 86 ? -4.135 -2.007 -19.678 1.00 88.69 86 ASP A O 1
ATOM 698 N N . LYS A 1 87 ? -4.451 -4.073 -20.474 1.00 90.44 87 LYS A N 1
ATOM 699 C CA . LYS A 1 87 ? -5.923 -3.998 -20.413 1.00 90.44 87 LYS A CA 1
ATOM 700 C C . LYS A 1 87 ? -6.453 -3.794 -18.990 1.00 90.44 87 LYS A C 1
ATOM 702 O O . LYS A 1 87 ? -7.343 -2.972 -18.781 1.00 90.44 87 LYS A O 1
ATOM 707 N N . ALA A 1 88 ? -5.915 -4.530 -18.018 1.00 88.19 88 ALA A N 1
ATOM 708 C CA . ALA A 1 88 ? -6.319 -4.411 -16.619 1.00 88.19 88 ALA A CA 1
ATOM 709 C C . ALA A 1 88 ? -5.863 -3.069 -16.028 1.00 88.19 88 ALA A C 1
ATOM 711 O O . ALA A 1 88 ? -6.640 -2.397 -15.349 1.00 88.19 88 ALA A O 1
ATOM 712 N N . ASN A 1 89 ? -4.640 -2.645 -16.357 1.00 88.50 89 ASN A N 1
ATOM 713 C CA . ASN A 1 89 ? -4.092 -1.358 -15.944 1.00 88.50 89 ASN A CA 1
ATOM 714 C C . ASN A 1 89 ? -4.934 -0.196 -16.481 1.00 88.50 89 ASN A C 1
ATOM 716 O O . ASN A 1 89 ? -5.318 0.677 -15.708 1.00 88.50 89 ASN A O 1
ATOM 720 N N . MET A 1 90 ? -5.300 -0.214 -17.767 1.00 90.81 90 MET A N 1
ATOM 721 C CA . MET A 1 90 ? -6.179 0.800 -18.357 1.00 90.81 90 MET A CA 1
ATOM 722 C C . MET A 1 90 ? -7.532 0.876 -17.643 1.00 90.81 90 MET A C 1
ATOM 724 O O . MET A 1 90 ? -7.974 1.971 -17.301 1.00 90.81 90 MET A O 1
ATOM 728 N N . ALA A 1 91 ? -8.171 -0.266 -17.367 1.00 91.19 91 ALA A N 1
ATOM 729 C CA . ALA A 1 91 ? -9.456 -0.296 -16.668 1.00 91.19 91 ALA A CA 1
ATOM 730 C C . ALA A 1 91 ? -9.364 0.301 -15.251 1.00 91.19 91 ALA A C 1
ATOM 732 O O . ALA A 1 91 ? -10.220 1.090 -14.847 1.00 91.19 91 ALA A O 1
ATOM 733 N N . ILE A 1 92 ? -8.304 -0.032 -14.508 1.00 89.75 92 ILE A N 1
ATOM 734 C CA . ILE A 1 92 ? -8.078 0.482 -13.151 1.00 89.75 92 ILE A CA 1
ATOM 735 C C . ILE A 1 92 ? -7.780 1.985 -13.174 1.00 89.75 92 ILE A C 1
AT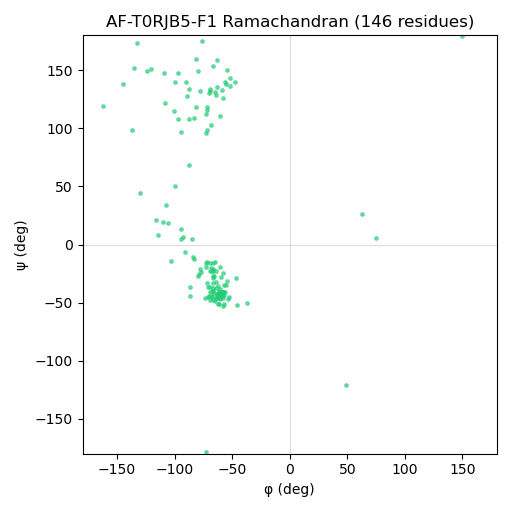OM 737 O O . ILE A 1 92 ? -8.372 2.734 -12.396 1.00 89.75 92 ILE A O 1
ATOM 741 N N . MET A 1 93 ? -6.923 2.443 -14.090 1.00 88.81 93 MET A N 1
ATOM 742 C CA . MET A 1 93 ? -6.576 3.861 -14.212 1.00 88.81 93 MET A CA 1
ATOM 743 C C . MET A 1 93 ? -7.774 4.711 -14.639 1.00 88.81 93 MET A C 1
ATOM 745 O O . MET A 1 93 ? -8.001 5.761 -14.044 1.00 88.81 93 MET A O 1
ATOM 749 N N . ALA A 1 94 ? -8.596 4.237 -15.582 1.00 91.69 94 ALA A N 1
ATOM 750 C CA . ALA A 1 94 ? -9.844 4.906 -15.949 1.00 91.69 94 ALA A CA 1
ATOM 751 C C . ALA A 1 94 ? -10.787 5.043 -14.742 1.00 91.69 94 ALA A C 1
ATOM 753 O O . ALA A 1 94 ? -11.356 6.112 -14.513 1.00 91.69 94 ALA A O 1
ATOM 754 N N . GLY A 1 95 ? -10.894 3.988 -13.925 1.00 89.69 95 GLY A N 1
ATOM 755 C CA . GLY A 1 95 ? -11.629 4.018 -12.662 1.00 89.69 95 GLY A CA 1
ATOM 756 C C . GLY A 1 95 ? -11.113 5.088 -11.695 1.00 89.69 95 GLY A C 1
ATOM 757 O O . GLY A 1 95 ? -11.912 5.792 -11.078 1.00 89.69 95 GLY A O 1
ATOM 758 N N . TYR A 1 96 ? -9.792 5.264 -11.594 1.00 87.25 96 TYR A N 1
ATOM 759 C CA . TYR A 1 96 ? -9.202 6.329 -10.780 1.00 87.25 96 TYR A CA 1
ATOM 760 C C . TYR A 1 96 ? -9.443 7.728 -11.343 1.00 87.25 96 TYR A C 1
ATOM 762 O O . TYR A 1 96 ? -9.706 8.637 -10.560 1.00 87.25 96 TYR A O 1
ATOM 770 N N . THR A 1 97 ? -9.427 7.909 -12.663 1.00 88.44 97 THR A N 1
ATOM 771 C CA . THR A 1 97 ? -9.704 9.210 -13.291 1.00 88.44 97 THR A CA 1
ATOM 772 C C . THR A 1 97 ? -11.121 9.709 -13.002 1.00 88.44 97 THR A C 1
ATOM 774 O O . THR A 1 97 ? -11.319 10.906 -12.817 1.00 88.44 97 THR A O 1
ATOM 777 N N . VAL A 1 98 ? -12.108 8.811 -12.924 1.00 91.81 98 VAL A N 1
ATOM 778 C CA . VAL A 1 98 ? -13.506 9.182 -12.626 1.00 91.81 98 VAL A CA 1
ATOM 779 C C . VAL A 1 98 ? -13.840 9.162 -11.129 1.00 91.81 98 VAL A C 1
ATOM 781 O O . VAL A 1 98 ? -14.939 9.553 -10.726 1.00 91.81 98 VAL A O 1
ATOM 784 N N . ALA A 1 99 ? -12.918 8.703 -10.278 1.00 88.00 99 ALA A N 1
ATOM 785 C CA . ALA A 1 99 ? -13.134 8.653 -8.841 1.00 88.00 99 ALA A CA 1
ATOM 786 C C . ALA A 1 99 ? -13.181 10.069 -8.245 1.00 88.00 99 ALA A C 1
ATOM 788 O O . ALA A 1 99 ? -12.299 10.895 -8.451 1.00 88.00 99 ALA A O 1
ATOM 789 N N . ARG A 1 100 ? -14.192 10.341 -7.410 1.00 85.50 100 ARG A N 1
ATOM 790 C CA . ARG A 1 100 ? -14.367 11.657 -6.756 1.00 85.50 100 ARG A CA 1
ATOM 791 C C . ARG A 1 100 ? -13.300 11.967 -5.702 1.00 85.50 100 ARG A C 1
ATOM 793 O O . ARG A 1 100 ? -13.212 13.097 -5.230 1.00 85.50 100 ARG A O 1
ATOM 800 N N . THR A 1 101 ? -12.560 10.954 -5.261 1.00 83.56 101 THR A N 1
ATOM 801 C CA . THR A 1 101 ? -11.528 11.059 -4.228 1.00 83.56 101 THR A CA 1
ATOM 802 C C . THR A 1 101 ? -10.382 10.111 -4.546 1.00 83.56 101 THR A C 1
ATOM 804 O O . THR A 1 101 ? -10.638 8.954 -4.872 1.00 83.56 101 THR A O 1
ATOM 807 N N . GLY A 1 102 ? -9.146 10.572 -4.360 1.00 85.44 102 GLY A N 1
ATOM 808 C CA . GLY A 1 102 ? -7.931 9.769 -4.483 1.00 85.44 102 GLY A CA 1
ATOM 809 C C . GLY A 1 102 ? -6.981 9.987 -3.306 1.00 85.44 102 GLY A C 1
ATOM 810 O O . GLY A 1 102 ? -7.225 10.834 -2.443 1.00 85.44 102 GLY A O 1
ATOM 811 N N . GLY A 1 103 ? -5.913 9.197 -3.263 1.00 88.12 103 GLY A N 1
ATOM 812 C CA . GLY A 1 103 ? -4.868 9.271 -2.245 1.00 88.12 103 GLY A CA 1
ATOM 813 C C . GLY A 1 103 ? -4.231 7.913 -1.969 1.00 88.12 103 GLY A C 1
ATOM 814 O O . GLY A 1 103 ? -4.621 6.900 -2.554 1.00 88.12 103 GLY A O 1
ATOM 815 N N . THR A 1 104 ? -3.258 7.887 -1.064 1.00 90.69 104 THR A N 1
ATOM 816 C CA . THR A 1 104 ? -2.610 6.641 -0.640 1.00 90.69 104 THR A CA 1
ATOM 817 C C . THR A 1 104 ? -3.567 5.719 0.120 1.00 90.69 104 THR A C 1
ATOM 819 O O . THR A 1 104 ? -4.524 6.158 0.766 1.00 90.69 104 THR A O 1
ATOM 822 N N . LEU A 1 105 ? -3.294 4.410 0.064 1.00 91.06 105 LEU A N 1
ATOM 823 C CA . LEU A 1 105 ? -4.095 3.391 0.748 1.00 91.06 105 LEU A CA 1
ATOM 824 C C . LEU A 1 105 ? -4.260 3.673 2.257 1.00 91.06 105 LEU A C 1
ATOM 826 O O . LEU A 1 105 ? -5.402 3.622 2.716 1.00 91.06 105 LEU A O 1
ATOM 830 N N . PRO A 1 106 ? -3.206 4.011 3.034 1.00 93.06 106 PRO A N 1
ATOM 831 C CA . PRO A 1 106 ? -3.365 4.280 4.463 1.00 93.06 106 PRO A CA 1
ATOM 832 C C . PRO A 1 106 ? -4.271 5.482 4.746 1.00 93.06 106 PRO A C 1
ATOM 834 O O . PRO A 1 106 ? -5.139 5.406 5.614 1.00 93.06 106 PRO A O 1
ATOM 837 N N . TYR A 1 107 ? -4.129 6.563 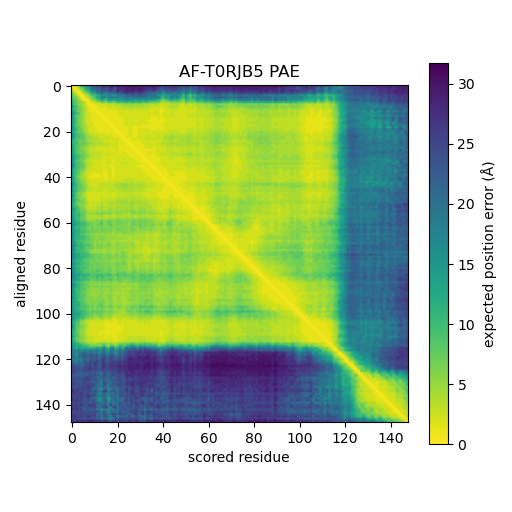3.970 1.00 92.75 107 TYR A N 1
ATOM 838 C CA . TYR A 1 107 ? -4.973 7.751 4.094 1.00 92.75 107 TYR A CA 1
ATOM 839 C C . TYR A 1 107 ? -6.446 7.441 3.797 1.00 92.75 107 TYR A C 1
ATOM 841 O O . TYR A 1 107 ? -7.334 7.752 4.599 1.00 92.75 107 TYR A O 1
ATOM 849 N N . LEU A 1 108 ? -6.720 6.794 2.660 1.00 91.06 108 LEU A N 1
ATOM 850 C CA . LEU A 1 108 ? -8.086 6.480 2.242 1.00 91.06 108 LEU A CA 1
ATOM 851 C C . LEU A 1 108 ? -8.756 5.467 3.173 1.00 91.06 108 LEU A C 1
ATOM 853 O O . LEU A 1 108 ? -9.933 5.636 3.502 1.00 91.06 108 LEU A O 1
ATOM 857 N N . LEU A 1 109 ? -8.023 4.448 3.629 1.00 91.44 109 LEU A N 1
ATOM 858 C CA . LEU A 1 109 ? -8.536 3.447 4.562 1.00 91.44 109 LEU A CA 1
ATOM 859 C C . LEU A 1 109 ? -8.878 4.085 5.910 1.00 91.44 109 LEU A C 1
ATOM 861 O O . LEU A 1 109 ? -9.996 3.914 6.394 1.00 91.44 109 LEU A O 1
ATOM 865 N N . TRP A 1 110 ? -7.969 4.887 6.474 1.00 92.75 110 TRP A N 1
ATOM 866 C CA . TRP A 1 110 ? -8.208 5.603 7.727 1.00 92.75 110 TRP A CA 1
ATOM 867 C C . TRP A 1 110 ? -9.447 6.498 7.647 1.00 92.75 110 TRP A C 1
ATOM 869 O O . TRP A 1 110 ? -10.364 6.385 8.466 1.00 92.75 110 TRP A O 1
ATOM 879 N N . LYS A 1 111 ? -9.523 7.334 6.602 1.00 90.00 111 LYS A N 1
ATOM 880 C CA . LYS A 1 111 ? -10.665 8.217 6.338 1.00 90.00 111 LYS A CA 1
ATOM 881 C C . LYS A 1 111 ? -11.970 7.435 6.205 1.00 90.00 111 LYS A C 1
ATOM 883 O O . LYS A 1 111 ? -13.002 7.873 6.707 1.00 90.00 111 LYS A O 1
ATOM 888 N N . THR A 1 112 ? -11.938 6.288 5.533 1.00 88.56 112 THR A N 1
ATOM 889 C CA . THR A 1 112 ? -13.124 5.454 5.306 1.00 88.56 112 THR A CA 1
ATOM 890 C C . THR A 1 112 ? -13.608 4.818 6.602 1.00 88.56 112 THR A C 1
ATOM 892 O O . THR A 1 112 ? -14.783 4.967 6.930 1.00 88.56 112 THR A O 1
ATOM 895 N N . LEU A 1 113 ? -12.716 4.218 7.395 1.00 87.50 113 LEU A N 1
ATOM 896 C CA . LEU A 1 113 ? -13.060 3.628 8.695 1.00 87.50 113 LEU A CA 1
ATOM 897 C C . LEU A 1 113 ? -13.698 4.650 9.652 1.00 87.50 113 LEU A C 1
ATOM 899 O O . LEU A 1 113 ? -14.624 4.312 10.378 1.00 87.50 113 LEU A O 1
ATOM 903 N N . HIS A 1 114 ? -13.278 5.918 9.599 1.00 79.62 114 HIS A N 1
ATOM 904 C CA . HIS A 1 114 ? -13.855 6.989 10.426 1.00 79.62 114 HIS A CA 1
ATOM 905 C C . HIS A 1 114 ? -15.196 7.520 9.906 1.00 79.62 114 HIS A C 1
ATOM 907 O O . HIS A 1 114 ? -15.998 8.052 10.677 1.00 79.62 114 HIS A O 1
ATOM 913 N N . ARG A 1 115 ? -15.456 7.388 8.601 1.00 72.50 115 ARG A N 1
ATOM 914 C CA . ARG A 1 115 ? -16.758 7.704 7.995 1.00 72.50 115 ARG A CA 1
ATOM 915 C C . ARG A 1 115 ? -17.767 6.573 8.199 1.00 72.50 115 ARG A C 1
ATOM 917 O O . ARG A 1 115 ? -18.966 6.845 8.258 1.00 72.50 115 ARG A O 1
ATOM 924 N N . PHE A 1 116 ? -17.300 5.333 8.339 1.00 58.88 116 PHE A N 1
ATOM 925 C CA . PHE A 1 116 ? -18.133 4.181 8.662 1.00 58.88 116 PHE A CA 1
ATOM 926 C C . PHE A 1 116 ? -18.595 4.226 10.127 1.00 58.88 116 PHE A C 1
ATOM 928 O O . PHE A 1 116 ? -17.931 3.755 11.043 1.00 58.88 116 PHE A O 1
ATOM 935 N N . LYS A 1 117 ? -19.805 4.751 10.349 1.00 48.28 117 LYS A N 1
ATOM 936 C CA . LYS A 1 117 ? -20.613 4.469 11.546 1.00 48.28 117 LYS A CA 1
ATOM 937 C C . LYS A 1 117 ? -21.461 3.212 11.289 1.00 48.28 117 LYS A C 1
ATOM 939 O O . LYS A 1 117 ? -22.670 3.319 11.105 1.00 48.28 117 LYS A O 1
ATOM 944 N N . GLY A 1 118 ? -20.838 2.037 11.178 1.00 44.56 118 GLY A N 1
ATOM 945 C CA . GLY A 1 118 ? -21.583 0.766 11.130 1.00 44.56 118 GLY A CA 1
ATOM 946 C C . GLY A 1 118 ? -22.360 0.521 12.437 1.00 44.56 118 GLY A C 1
ATOM 947 O O . 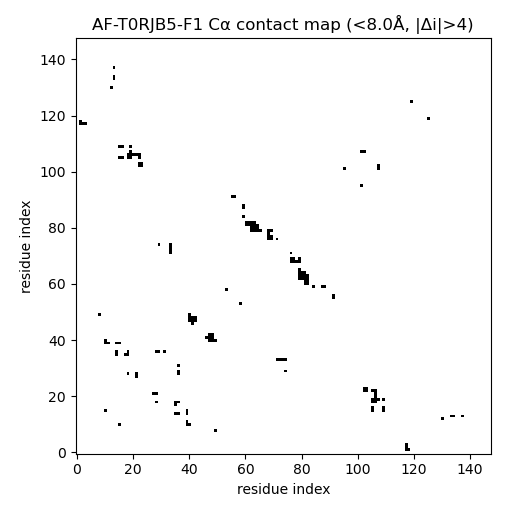GLY A 1 118 ? -22.022 1.138 13.454 1.00 44.56 118 GLY A O 1
ATOM 948 N N . PRO A 1 119 ? -23.408 -0.329 12.446 1.00 36.03 119 PRO A N 1
ATOM 949 C CA . PRO A 1 119 ? -24.138 -0.635 13.673 1.00 36.03 119 PRO A CA 1
ATOM 950 C C . PRO A 1 119 ? -23.178 -1.222 14.716 1.00 36.03 119 PRO A C 1
ATOM 952 O O . PRO A 1 119 ? -22.346 -2.073 14.407 1.00 36.03 119 PRO A O 1
ATOM 955 N N . ARG A 1 120 ? -23.265 -0.716 15.951 1.00 42.03 120 ARG A N 1
ATOM 956 C CA . ARG A 1 120 ? -22.487 -1.225 17.086 1.00 42.03 120 ARG A CA 1
ATOM 957 C C . ARG A 1 120 ? -22.903 -2.674 17.350 1.00 42.03 120 ARG A C 1
ATOM 959 O O . ARG A 1 120 ? -24.097 -2.960 17.361 1.00 42.03 120 ARG A O 1
ATOM 966 N N . SER A 1 121 ? -21.922 -3.551 17.572 1.00 36.19 121 SER A N 1
ATOM 967 C CA . SER A 1 121 ? -22.146 -4.895 18.117 1.00 36.19 121 SER A CA 1
ATOM 968 C C . SER A 1 121 ? -23.066 -4.818 19.354 1.00 36.19 121 SER A C 1
ATOM 970 O O . SER A 1 121 ? -22.890 -3.891 20.153 1.00 36.19 121 SER A O 1
ATOM 972 N N . PRO A 1 122 ? -24.021 -5.753 19.544 1.00 37.59 122 PRO A N 1
ATOM 973 C CA . PRO A 1 122 ? -24.886 -5.794 20.729 1.00 37.59 122 PRO A CA 1
ATOM 974 C C . PRO A 1 122 ? -24.114 -6.075 22.025 1.00 37.59 122 PRO A C 1
ATOM 976 O O . PRO A 1 122 ? -24.642 -5.883 23.116 1.00 37.59 122 PRO A O 1
ATOM 979 N N . GLN A 1 123 ? -22.872 -6.545 21.917 1.00 40.41 123 GLN A N 1
ATOM 980 C CA . GLN A 1 123 ? -22.021 -6.864 23.053 1.00 40.41 123 GLN A CA 1
ATOM 981 C C . GLN A 1 123 ? -21.151 -5.641 23.337 1.00 40.41 123 GLN A C 1
ATOM 983 O O . GLN A 1 123 ? -20.179 -5.344 22.642 1.00 40.41 123 GLN A O 1
ATOM 988 N N . GLY A 1 124 ? -21.632 -4.864 24.305 1.00 41.50 124 GLY A N 1
ATOM 989 C CA . GLY A 1 124 ? -21.089 -3.585 24.713 1.00 41.50 124 GLY A CA 1
ATOM 990 C C . GLY A 1 124 ? -19.655 -3.678 25.207 1.00 41.50 124 GLY A C 1
ATOM 991 O O . GLY A 1 124 ? -19.402 -4.152 26.297 1.00 41.50 124 GLY A O 1
ATOM 992 N N . GLU A 1 125 ? -18.754 -3.125 24.412 1.00 38.78 125 GLU A N 1
ATOM 993 C CA . GLU A 1 125 ? -17.721 -2.180 24.822 1.00 38.78 125 GLU A CA 1
ATOM 994 C C . GLU A 1 125 ? -17.272 -1.511 23.528 1.00 38.78 125 GLU A C 1
ATOM 996 O O . GLU A 1 125 ? -16.908 -2.169 22.552 1.00 38.78 125 GLU A O 1
ATOM 1001 N N . SER A 1 126 ? -17.423 -0.188 23.425 1.00 42.03 126 SER A N 1
ATOM 1002 C CA . SER A 1 126 ? -17.099 0.468 22.164 1.00 42.03 126 SER A CA 1
ATOM 1003 C C . SER A 1 126 ? -15.585 0.388 21.969 1.00 42.03 126 SER A C 1
ATOM 1005 O O . SER A 1 126 ? -14.854 1.187 22.552 1.00 42.03 126 SER A O 1
ATOM 1007 N N . ALA A 1 127 ? -15.122 -0.518 21.106 1.00 47.78 127 ALA A N 1
ATOM 1008 C CA . ALA A 1 127 ? -13.741 -0.562 20.624 1.00 47.78 127 ALA A CA 1
ATOM 1009 C C . ALA A 1 127 ? -13.260 0.840 20.187 1.00 47.78 127 ALA A C 1
ATOM 1011 O O . ALA A 1 127 ? -12.105 1.208 20.353 1.00 47.78 127 ALA A O 1
ATOM 1012 N N . MET A 1 128 ? -14.187 1.691 19.732 1.00 45.91 128 MET A N 1
ATOM 1013 C CA . MET A 1 128 ? -13.949 3.090 19.371 1.00 45.91 128 MET A CA 1
ATOM 1014 C C . MET A 1 128 ? -13.562 4.016 20.544 1.00 45.91 128 MET A C 1
ATOM 1016 O O . MET A 1 128 ? -12.908 5.032 20.323 1.00 45.91 128 MET A O 1
ATOM 1020 N N . GLY A 1 129 ? -13.973 3.714 21.778 1.00 44.38 129 GLY A N 1
ATOM 1021 C CA . GLY A 1 129 ? -13.611 4.465 22.986 1.00 44.38 129 GLY A CA 1
ATOM 1022 C C . GLY A 1 129 ? -12.164 4.208 23.390 1.00 44.38 129 GLY A C 1
ATOM 1023 O O . GLY A 1 129 ? -11.397 5.150 23.596 1.00 44.38 129 GLY A O 1
ATOM 1024 N N . GLU A 1 130 ? -11.765 2.939 23.380 1.00 50.31 130 GLU A N 1
ATOM 1025 C CA . GLU A 1 130 ? -10.382 2.544 23.617 1.00 50.31 130 GLU A CA 1
ATOM 1026 C C . GLU A 1 130 ? -9.462 2.993 22.473 1.00 50.31 130 GLU A C 1
ATOM 1028 O O . GLU A 1 130 ? -8.393 3.551 22.720 1.00 50.31 130 GLU A O 1
ATOM 1033 N N . VAL A 1 131 ? -9.914 2.882 21.219 1.00 55.03 131 VAL A N 1
ATOM 1034 C CA . VAL A 1 131 ? -9.201 3.417 20.050 1.00 55.03 131 VAL A CA 1
ATOM 1035 C C . VAL A 1 131 ? -9.042 4.938 20.147 1.00 55.03 131 VAL A C 1
ATOM 1037 O O . VAL A 1 131 ? -7.939 5.431 19.940 1.00 55.03 131 VAL A O 1
ATOM 1040 N N . ARG A 1 132 ? -10.073 5.702 20.545 1.00 53.84 132 ARG A N 1
ATOM 1041 C CA . ARG A 1 132 ? -9.958 7.159 20.780 1.00 53.84 132 ARG A CA 1
ATOM 1042 C C . ARG A 1 132 ? -8.965 7.505 21.888 1.00 53.84 132 ARG A C 1
ATOM 1044 O O . ARG A 1 132 ? -8.227 8.478 21.749 1.00 53.84 132 ARG A O 1
ATOM 1051 N N . HIS A 1 133 ? -8.945 6.737 22.974 1.00 51.78 133 HIS A N 1
ATOM 1052 C CA . HIS A 1 133 ? -8.004 6.944 24.073 1.00 51.78 133 HIS A CA 1
ATOM 1053 C C . HIS A 1 133 ? -6.560 6.650 23.635 1.00 51.78 133 HIS A C 1
ATOM 1055 O O . HIS A 1 133 ? -5.674 7.490 23.806 1.00 51.78 133 HIS A O 1
ATOM 1061 N N . ARG A 1 134 ? -6.337 5.510 22.968 1.00 60.06 134 ARG A N 1
ATOM 1062 C CA . ARG A 1 134 ? -5.037 5.120 22.399 1.00 60.06 134 ARG A CA 1
ATOM 1063 C C . ARG A 1 134 ? -4.576 6.081 21.292 1.00 60.06 134 ARG A C 1
ATOM 1065 O O . ARG A 1 134 ? -3.379 6.330 21.179 1.00 60.06 134 ARG A O 1
ATOM 1072 N N . LEU A 1 135 ? -5.499 6.672 20.525 1.00 56.91 135 LEU A N 1
ATOM 1073 C CA . LEU A 1 135 ? -5.214 7.702 19.516 1.00 56.91 135 LEU A CA 1
ATOM 1074 C C . LEU A 1 135 ? -4.788 9.028 20.134 1.00 56.91 135 LEU A C 1
ATOM 1076 O O . LEU A 1 135 ? -3.806 9.597 19.678 1.00 56.91 135 LEU A O 1
ATOM 1080 N N . LYS A 1 136 ? -5.464 9.500 21.190 1.00 68.75 136 LYS A N 1
ATOM 1081 C CA . LYS A 1 136 ? -5.026 10.699 21.924 1.00 68.75 136 LYS A CA 1
ATOM 1082 C C . LYS A 1 136 ? -3.630 10.510 22.513 1.00 68.75 136 LYS A C 1
ATOM 1084 O O . LYS A 1 136 ? -2.798 11.409 22.439 1.00 68.75 136 LYS A O 1
ATOM 1089 N N . GLN A 1 137 ? -3.353 9.324 23.055 1.00 66.88 137 GLN A N 1
ATOM 1090 C CA . GLN A 1 137 ? -2.014 8.987 23.535 1.00 66.88 137 GLN A CA 1
ATOM 1091 C C . GLN A 1 137 ? -0.994 8.958 22.389 1.00 66.88 137 GLN A C 1
ATOM 1093 O O . GLN A 1 137 ? 0.060 9.573 22.512 1.00 66.88 137 GLN A O 1
ATOM 1098 N N . ALA A 1 138 ? -1.318 8.327 21.255 1.00 62.38 138 ALA A N 1
ATOM 1099 C CA . ALA A 1 138 ? -0.440 8.284 20.087 1.00 62.38 138 ALA A CA 1
ATOM 1100 C C . ALA A 1 138 ? -0.172 9.679 19.494 1.00 62.38 138 ALA A C 1
ATOM 1102 O O . ALA A 1 138 ? 0.975 9.989 19.196 1.00 62.38 138 ALA A O 1
ATOM 1103 N N . GLN A 1 139 ? -1.190 10.536 19.384 1.00 67.88 139 GLN A N 1
ATOM 1104 C CA . GLN A 1 139 ? -1.066 11.928 18.934 1.00 67.88 139 GLN A CA 1
ATOM 1105 C C . GLN A 1 139 ? -0.122 12.736 19.826 1.00 67.88 139 GLN A C 1
ATOM 1107 O O . GLN A 1 139 ? 0.756 13.435 19.323 1.00 67.88 139 GLN A O 1
ATOM 1112 N N . ASN A 1 140 ? -0.245 12.587 21.146 1.00 67.88 140 ASN A N 1
ATOM 1113 C CA . ASN A 1 140 ? 0.639 13.255 22.098 1.00 67.88 140 ASN A CA 1
ATOM 1114 C C . ASN A 1 140 ? 2.085 12.742 22.010 1.00 67.88 140 ASN A C 1
ATOM 1116 O O . ASN A 1 140 ? 3.022 13.529 22.127 1.00 67.88 140 ASN A O 1
ATOM 1120 N N . THR A 1 141 ? 2.283 11.439 21.790 1.00 69.75 141 THR A N 1
ATOM 1121 C CA . THR A 1 141 ? 3.619 10.854 21.601 1.00 69.75 141 THR A CA 1
ATOM 1122 C C . THR A 1 141 ? 4.256 11.317 20.293 1.00 69.75 141 THR A C 1
ATOM 1124 O O . THR A 1 141 ? 5.417 11.709 20.294 1.00 69.75 141 THR A O 1
ATOM 1127 N N . VAL A 1 142 ? 3.500 11.327 19.193 1.00 65.50 142 VAL A N 1
ATOM 1128 C CA . VAL A 1 142 ? 3.978 11.790 17.882 1.00 65.50 142 VAL A CA 1
ATOM 1129 C C . VAL A 1 142 ? 4.339 13.276 17.935 1.00 65.50 142 VAL A C 1
ATOM 1131 O O . VAL A 1 142 ? 5.428 13.644 17.514 1.00 65.50 142 VAL A O 1
ATOM 1134 N N . SER A 1 143 ? 3.491 14.120 18.531 1.00 65.69 143 SER A N 1
ATOM 1135 C CA . SER A 1 143 ? 3.767 15.556 18.687 1.00 65.69 143 SER A CA 1
ATOM 1136 C C . SER A 1 143 ? 5.089 15.825 19.420 1.00 65.69 143 SER A C 1
ATOM 1138 O O . SER A 1 143 ? 5.877 16.657 18.978 1.00 65.69 143 SER A O 1
ATOM 1140 N N . LYS A 1 144 ? 5.396 15.056 20.476 1.00 66.75 144 LYS A N 1
ATOM 1141 C CA . LYS A 1 144 ? 6.671 15.148 21.212 1.00 66.75 144 LYS A CA 1
ATOM 1142 C C . LYS A 1 144 ? 7.894 14.712 20.400 1.00 66.75 144 LYS A C 1
ATOM 1144 O O . LYS A 1 144 ? 8.965 15.261 20.603 1.00 66.75 144 LYS A O 1
ATOM 1149 N N . ILE A 1 145 ? 7.743 13.743 19.497 1.00 65.69 145 ILE A N 1
ATOM 1150 C CA . ILE A 1 145 ? 8.840 13.267 18.635 1.00 65.69 145 ILE A CA 1
ATOM 1151 C C . ILE A 1 145 ? 9.189 14.305 17.559 1.00 65.69 145 ILE A C 1
ATOM 1153 O O . ILE A 1 145 ? 10.346 14.421 17.184 1.00 65.69 145 ILE A O 1
ATOM 1157 N N . PHE A 1 146 ? 8.205 15.068 17.075 1.00 49.56 146 PHE A N 1
ATOM 1158 C CA . PHE A 1 146 ? 8.391 16.084 16.029 1.00 49.56 146 PHE A CA 1
ATOM 1159 C C . PHE A 1 146 ? 8.635 17.512 16.565 1.00 49.56 146 PHE A C 1
ATOM 1161 O O . PHE A 1 146 ? 8.688 18.450 15.773 1.00 49.56 146 PHE A O 1
ATOM 1168 N N . SER A 1 147 ? 8.754 17.691 17.887 1.00 52.59 147 SER A N 1
ATOM 1169 C CA . SER A 1 147 ? 9.072 18.974 18.548 1.00 52.59 147 SER A CA 1
ATOM 1170 C C . SER A 1 147 ? 10.436 18.985 19.263 1.00 52.59 147 SER A C 1
ATOM 1172 O O . SER A 1 147 ? 10.752 19.954 19.953 1.00 52.59 147 SER A O 1
ATOM 1174 N N . MET A 1 148 ? 11.243 17.935 19.066 1.00 44.81 148 MET A N 1
ATOM 1175 C CA . MET A 1 148 ? 12.690 17.883 19.332 1.00 44.81 148 MET A CA 1
ATOM 1176 C C . MET A 1 148 ? 13.445 17.940 18.005 1.00 44.81 148 MET A C 1
ATOM 1178 O O . MET A 1 148 ? 14.566 18.489 18.010 1.00 44.81 148 MET A O 1
#

Foldseek 3Di:
DFDDPPDDDDFDLLLLVCLLVCKAPVVSLLVDQCVSSLDRQQDPVRDRVCVVPDDLVVVQAAFPDDPCQVDCNVSDHHDTHTDDPPVSVVVVVVVVVPDPDDIDPSNVVNVVVVVDPHDDDPPDDPPVVVVVVVNVVSVVVVVVVVVD

Mean predicted aligned error: 11.17 Å

Solvent-accessible surface area (backbone atoms only — not comparable to full-atom values): 9357 Å² total; per-residue (Å²): 136,84,77,83,79,88,80,80,80,90,61,55,62,70,46,35,52,62,46,23,73,28,48,86,40,63,71,59,41,65,72,42,56,46,90,55,57,48,63,63,53,44,45,98,85,72,44,62,75,48,63,95,71,55,56,71,78,62,70,64,66,42,66,76,45,68,73,71,43,74,52,48,77,87,69,50,88,55,89,73,41,65,54,88,48,66,71,62,50,51,57,52,50,54,52,56,74,71,42,97,71,88,75,35,69,44,32,51,50,51,56,45,60,72,68,55,82,62,83,76,68,92,73,86,66,65,66,65,57,57,48,51,52,55,46,55,52,47,52,56,52,51,54,56,66,77,73,112

Nearest PDB structures (foldseek):
  6vqi-assembly1_a  TM=2.193E-01  e=5.314E+00  Rattus norvegicus